Protein AF-A0A2G4GHQ0-F1 (afdb_monomer_lite)

Radius of gyration: 17.67 Å; chains: 1; bounding box: 30×41×61 Å

Foldseek 3Di:
DDDDDDPPPPPPDWDKDWPDKDWDAAAPQWKKKKKKKFAAQFKKWKWKDKAPDTQDIDIHGHPDNGIDIDMDITGPNVRHGHTIIMIIIITQDDPPGHGGDIDMDDIDTD

Sequence (110 aa):
MKVRRHPRHLSADEVRACLVRRTTTLRAPPRLTFEAGTEPERAWELTVYSDNKALEKRVISSTGSTRQSETLDIDLKEFAGRETTVRLYQRVFVPSRTAGNALWRNLVLR

Structure (mmCIF, N/CA/C/O backbone):
data_AF-A0A2G4GHQ0-F1
#
_entry.id   AF-A0A2G4GHQ0-F1
#
loop_
_atom_site.group_PDB
_atom_site.id
_atom_site.type_symbol
_atom_site.label_atom_id
_atom_site.label_alt_id
_atom_site.label_comp_id
_atom_site.label_asym_id
_atom_site.label_entity_id
_atom_site.label_seq_id
_atom_site.pdbx_PDB_ins_code
_atom_site.Cartn_x
_atom_site.Cartn_y
_atom_site.Cartn_z
_atom_site.occupancy
_atom_site.B_iso_or_equiv
_atom_site.auth_seq_id
_atom_site.auth_comp_id
_atom_site.auth_asym_id
_atom_site.auth_atom_id
_atom_site.pdbx_PDB_model_num
ATOM 1 N N . MET A 1 1 ? 7.967 -29.084 -46.458 1.00 42.28 1 MET A N 1
ATOM 2 C CA . MET A 1 1 ? 7.265 -29.197 -45.159 1.00 42.28 1 MET A CA 1
ATOM 3 C C . MET A 1 1 ? 7.654 -27.987 -44.304 1.00 42.28 1 MET A C 1
ATOM 5 O O . MET A 1 1 ? 8.800 -27.893 -43.892 1.00 42.28 1 MET A O 1
ATOM 9 N N . LYS A 1 2 ? 6.781 -26.976 -44.169 1.00 42.31 2 LYS A N 1
ATOM 10 C CA . LYS A 1 2 ? 7.090 -25.691 -43.504 1.00 42.31 2 LYS A CA 1
ATOM 11 C C . LYS A 1 2 ? 6.532 -25.743 -42.078 1.00 42.31 2 LYS A C 1
ATOM 13 O O . LYS A 1 2 ? 5.322 -25.649 -41.895 1.00 42.31 2 LYS A O 1
ATOM 18 N N . VAL A 1 3 ? 7.393 -25.945 -41.082 1.00 44.34 3 VAL A N 1
ATOM 19 C CA . VAL A 1 3 ? 6.988 -25.953 -39.668 1.00 44.34 3 VAL A CA 1
ATOM 20 C C . VAL A 1 3 ? 6.649 -24.519 -39.262 1.00 44.34 3 VAL A C 1
ATOM 22 O O . VAL A 1 3 ? 7.535 -23.680 -39.101 1.00 44.34 3 VAL A O 1
ATOM 25 N N . ARG A 1 4 ? 5.353 -24.222 -39.133 1.00 44.03 4 ARG A N 1
ATOM 26 C CA . ARG A 1 4 ? 4.870 -22.974 -38.536 1.00 44.03 4 ARG A CA 1
ATOM 27 C C . ARG A 1 4 ? 5.184 -23.024 -37.043 1.00 44.03 4 ARG A C 1
ATOM 29 O O . ARG A 1 4 ? 4.557 -23.777 -36.306 1.00 44.03 4 ARG A O 1
ATOM 36 N N . ARG A 1 5 ? 6.156 -22.234 -36.586 1.00 46.31 5 ARG A N 1
ATOM 37 C CA . ARG A 1 5 ? 6.308 -21.961 -35.154 1.00 46.31 5 ARG A CA 1
ATOM 38 C C . ARG A 1 5 ? 5.214 -20.969 -34.768 1.00 46.31 5 ARG A C 1
ATOM 40 O O . ARG A 1 5 ? 5.299 -19.797 -35.118 1.00 46.31 5 ARG A O 1
ATOM 47 N N . HIS A 1 6 ? 4.168 -21.450 -34.103 1.00 44.50 6 HIS A N 1
ATOM 48 C CA . HIS A 1 6 ? 3.261 -20.566 -33.380 1.00 44.50 6 HIS A CA 1
ATOM 49 C C . HIS A 1 6 ? 4.049 -19.845 -32.277 1.00 44.50 6 HIS A C 1
ATOM 51 O O . HIS A 1 6 ? 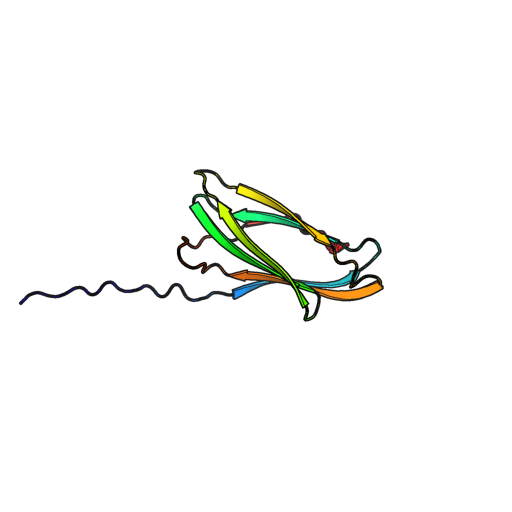4.827 -20.503 -31.575 1.00 44.50 6 HIS A O 1
ATOM 57 N N . PRO A 1 7 ? 3.894 -18.521 -32.112 1.00 44.12 7 PRO A N 1
ATOM 58 C CA . PRO A 1 7 ? 4.436 -17.852 -30.944 1.00 44.12 7 PRO A CA 1
ATOM 59 C C . PRO A 1 7 ? 3.760 -18.456 -29.712 1.00 44.12 7 PRO A C 1
ATOM 61 O O . PRO A 1 7 ? 2.533 -18.474 -29.607 1.00 44.12 7 PRO A O 1
ATOM 64 N N . ARG A 1 8 ? 4.562 -18.992 -28.786 1.00 40.03 8 ARG A N 1
ATOM 65 C CA . ARG A 1 8 ? 4.073 -19.287 -27.441 1.00 40.03 8 ARG A CA 1
ATOM 66 C C . ARG A 1 8 ? 3.696 -17.942 -26.841 1.00 40.03 8 ARG A C 1
ATOM 68 O O . ARG A 1 8 ? 4.579 -17.155 -26.508 1.00 40.03 8 ARG A O 1
ATOM 75 N N . HIS A 1 9 ? 2.402 -17.673 -26.724 1.00 46.47 9 HIS A N 1
ATOM 76 C CA . HIS A 1 9 ? 1.937 -16.722 -25.733 1.00 46.47 9 HIS A CA 1
ATOM 77 C C . HIS A 1 9 ? 2.334 -17.319 -24.387 1.00 46.47 9 HIS A C 1
ATOM 79 O O . HIS A 1 9 ? 1.701 -18.252 -23.903 1.00 46.47 9 HIS A O 1
ATOM 85 N N . LEU A 1 10 ? 3.459 -16.856 -23.843 1.00 47.56 10 LEU A N 1
ATOM 86 C CA . LEU A 1 10 ? 3.741 -17.017 -22.428 1.00 47.56 10 LEU A CA 1
ATOM 87 C C . LEU A 1 10 ? 2.575 -16.319 -21.735 1.00 47.56 10 LEU A C 1
ATOM 89 O O . LEU A 1 10 ? 2.478 -15.092 -21.774 1.00 47.56 10 LEU A O 1
ATOM 93 N N . SER A 1 11 ? 1.632 -17.094 -21.205 1.00 48.03 11 SER A N 1
ATOM 94 C CA . SER A 1 11 ? 0.683 -16.576 -20.239 1.00 48.03 11 SER A CA 1
ATOM 95 C C . SER A 1 11 ? 1.530 -16.050 -19.089 1.00 48.03 11 SER A C 1
ATOM 97 O O . SER A 1 11 ? 2.136 -16.817 -18.346 1.00 48.03 11 SER A O 1
ATOM 99 N N . ALA A 1 12 ? 1.678 -14.730 -19.002 1.00 55.88 12 ALA A N 1
ATOM 100 C CA . ALA A 1 12 ? 2.118 -14.124 -17.764 1.00 55.88 12 ALA A CA 1
ATOM 101 C C . ALA A 1 12 ? 0.991 -14.414 -16.774 1.00 55.88 12 ALA A C 1
ATOM 103 O O . ALA A 1 12 ? -0.068 -13.792 -16.857 1.00 55.88 12 ALA A O 1
ATOM 104 N N . ASP A 1 13 ? 1.174 -15.437 -15.939 1.00 54.09 13 ASP A N 1
ATOM 105 C CA . ASP A 1 13 ? 0.190 -15.800 -14.929 1.00 54.09 13 ASP A CA 1
ATOM 106 C C . ASP A 1 13 ? -0.156 -14.553 -14.114 1.00 54.09 13 ASP A C 1
ATOM 108 O O . ASP A 1 13 ? 0.719 -13.792 -13.683 1.00 54.09 13 ASP A O 1
ATOM 112 N N . GLU A 1 14 ? -1.452 -14.300 -13.944 1.00 56.22 14 GLU A N 1
ATOM 113 C CA . GLU A 1 14 ? -1.924 -13.187 -13.135 1.00 56.22 14 GLU A CA 1
ATOM 114 C C . GLU A 1 14 ? -1.581 -13.463 -11.669 1.00 56.22 14 GLU A C 1
ATOM 116 O O . GLU A 1 14 ? -2.347 -14.079 -10.931 1.00 56.22 14 GLU A O 1
ATOM 121 N N . VAL A 1 15 ? -0.420 -12.990 -11.224 1.00 63.16 15 VAL A N 1
ATOM 122 C CA . VAL A 1 15 ? -0.048 -13.055 -9.812 1.00 63.16 15 VAL A CA 1
ATOM 123 C C . VAL A 1 15 ? -0.618 -11.833 -9.103 1.00 63.16 15 VAL A C 1
ATOM 125 O O . VAL A 1 15 ? -0.139 -10.709 -9.289 1.00 63.16 15 VAL A O 1
ATOM 128 N N . ARG A 1 16 ? -1.634 -12.063 -8.264 1.00 75.06 16 ARG A N 1
ATOM 129 C CA . ARG A 1 16 ? -2.051 -11.125 -7.216 1.00 75.06 16 ARG A CA 1
ATOM 130 C C . ARG A 1 16 ? -1.503 -11.601 -5.883 1.00 75.06 16 ARG A C 1
ATOM 132 O O . ARG A 1 16 ? -1.925 -12.637 -5.380 1.00 75.06 16 ARG A O 1
ATOM 139 N N . ALA A 1 17 ? -0.589 -10.836 -5.302 1.00 81.62 17 ALA A N 1
ATOM 140 C CA . ALA A 1 17 ? -0.031 -11.150 -3.992 1.00 81.62 17 ALA A CA 1
ATOM 141 C C . ALA A 1 17 ? -0.420 -10.076 -2.975 1.00 81.62 17 ALA A C 1
ATOM 143 O O . ALA A 1 17 ? -0.427 -8.884 -3.285 1.00 81.62 17 ALA A O 1
ATOM 144 N N . CYS A 1 18 ? -0.743 -10.508 -1.756 1.00 83.12 18 CYS A N 1
ATOM 145 C CA . CYS A 1 18 ? -0.880 -9.611 -0.615 1.00 83.12 18 CYS A CA 1
ATOM 146 C C . CYS A 1 18 ? 0.527 -9.259 -0.125 1.00 83.12 18 CYS A C 1
ATOM 148 O O . CYS A 1 18 ? 1.245 -10.132 0.357 1.00 83.12 18 CYS A O 1
ATOM 150 N N . LEU A 1 19 ? 0.921 -7.998 -0.274 1.00 80.62 19 LEU A N 1
ATOM 151 C CA . LEU A 1 19 ? 2.203 -7.494 0.212 1.00 80.62 19 LEU A CA 1
ATOM 152 C C . LEU A 1 19 ? 2.189 -7.326 1.727 1.00 80.62 19 LEU A C 1
ATOM 154 O O . LEU A 1 19 ? 3.140 -7.682 2.417 1.00 80.62 19 LEU A O 1
ATOM 158 N N . VAL A 1 20 ? 1.096 -6.761 2.239 1.00 87.44 20 VAL A N 1
ATOM 159 C CA . VAL A 1 20 ? 0.939 -6.423 3.651 1.00 87.44 20 VAL A CA 1
ATOM 160 C C . VAL A 1 20 ? -0.503 -6.647 4.055 1.00 87.44 20 VAL A C 1
ATOM 162 O O . VAL A 1 20 ? -1.424 -6.214 3.366 1.00 87.44 20 VAL A O 1
ATOM 165 N N . ARG A 1 21 ? -0.683 -7.257 5.225 1.00 92.19 21 ARG A N 1
ATOM 166 C CA . ARG A 1 21 ? -1.936 -7.263 5.974 1.00 92.19 21 ARG A CA 1
ATOM 167 C C . ARG A 1 21 ? -1.630 -6.834 7.403 1.00 92.19 21 ARG A C 1
ATOM 169 O O . ARG A 1 21 ? -0.866 -7.510 8.087 1.00 92.19 21 ARG A O 1
ATOM 176 N N . ARG A 1 22 ? -2.210 -5.722 7.849 1.00 90.38 22 ARG A N 1
ATOM 177 C CA . ARG A 1 22 ? -2.101 -5.250 9.236 1.00 90.38 22 ARG A CA 1
ATOM 178 C C . ARG A 1 22 ? -3.472 -4.920 9.790 1.00 90.38 22 ARG A C 1
ATOM 180 O O . ARG A 1 22 ? -4.253 -4.256 9.120 1.00 90.38 22 ARG A O 1
ATOM 187 N N . THR A 1 23 ? -3.718 -5.355 11.017 1.00 91.62 23 THR A N 1
ATOM 188 C CA . THR A 1 23 ? -4.926 -5.040 11.778 1.00 91.62 23 THR A CA 1
ATOM 189 C C . THR A 1 23 ? -4.512 -4.206 12.982 1.00 91.62 23 THR A C 1
ATOM 191 O O . THR A 1 23 ? -3.623 -4.613 13.726 1.00 91.62 23 THR A O 1
ATOM 194 N N . THR A 1 24 ? -5.075 -3.008 13.119 1.00 90.75 24 THR A N 1
ATOM 195 C CA . THR A 1 24 ? -4.782 -2.097 14.234 1.00 90.75 24 THR A CA 1
ATOM 196 C C . THR A 1 24 ? -5.925 -1.111 14.425 1.00 90.75 24 THR A C 1
ATOM 198 O O . THR A 1 24 ? -6.638 -0.779 13.475 1.00 90.75 24 THR A O 1
ATOM 201 N N . THR A 1 25 ? -6.069 -0.592 15.640 1.00 91.00 25 THR A N 1
ATOM 202 C CA . THR A 1 25 ? -6.893 0.592 15.895 1.00 91.00 25 THR A CA 1
ATOM 203 C C . THR A 1 25 ? -6.206 1.817 15.309 1.00 91.00 25 THR A C 1
ATOM 205 O O . THR A 1 25 ? -5.061 2.113 15.659 1.00 91.00 25 THR A O 1
ATOM 208 N N . LEU A 1 26 ? -6.903 2.523 14.423 1.00 88.81 26 LEU A N 1
ATOM 209 C CA . LEU A 1 26 ? -6.386 3.720 13.765 1.00 88.81 26 LEU A CA 1
ATOM 210 C C . LEU A 1 26 ? -6.635 4.953 14.639 1.00 88.81 26 LEU A C 1
ATOM 212 O O . LEU A 1 26 ? -7.783 5.244 14.999 1.00 88.81 26 LEU A O 1
ATOM 216 N N . ARG A 1 27 ? -5.565 5.667 15.010 1.00 83.50 27 ARG A N 1
ATOM 217 C CA . ARG A 1 27 ? -5.642 6.855 15.876 1.00 83.50 27 ARG A CA 1
ATOM 218 C C . ARG A 1 27 ? -5.656 8.119 15.011 1.00 83.50 27 ARG A C 1
ATOM 220 O O . ARG A 1 27 ? -5.212 8.120 13.872 1.00 83.50 27 ARG A O 1
ATOM 227 N N . ALA A 1 28 ? -6.219 9.212 15.521 1.00 81.00 28 ALA A N 1
ATOM 228 C CA . ALA A 1 28 ? -6.407 10.417 14.713 1.00 81.00 28 ALA A CA 1
ATOM 229 C C . ALA A 1 28 ? -5.113 11.254 14.557 1.00 81.00 28 ALA A C 1
ATOM 231 O O . ALA A 1 28 ? -4.431 11.470 15.560 1.00 81.00 28 ALA A O 1
ATOM 232 N N . PRO A 1 29 ? -4.804 11.797 13.355 1.00 83.38 29 PRO A N 1
ATOM 233 C CA . PRO A 1 29 ? -5.472 11.559 12.072 1.00 83.38 29 PRO A CA 1
ATOM 234 C C . PRO A 1 29 ? -4.960 10.271 11.401 1.00 83.38 29 PRO A C 1
ATOM 236 O O . PRO A 1 29 ? -3.747 10.149 11.189 1.00 83.38 29 PRO A O 1
ATOM 239 N N . PRO A 1 30 ? -5.855 9.344 11.014 1.00 93.12 30 PRO A N 1
ATOM 240 C CA . PRO A 1 30 ? -5.413 8.046 10.546 1.00 93.12 30 PRO A CA 1
ATOM 241 C C . PRO A 1 30 ? -4.928 8.118 9.094 1.00 93.12 30 PRO A C 1
ATOM 243 O O . PRO A 1 30 ? -5.621 8.646 8.217 1.00 93.12 30 PRO A O 1
ATOM 246 N N . ARG A 1 31 ? -3.723 7.611 8.829 1.00 94.44 31 ARG A N 1
ATOM 247 C CA . ARG A 1 31 ? -3.069 7.677 7.514 1.00 94.44 31 ARG A CA 1
ATOM 248 C C . ARG A 1 31 ? -2.201 6.458 7.253 1.00 94.44 31 ARG A C 1
ATOM 250 O O . ARG A 1 31 ? -1.504 5.967 8.142 1.00 94.44 31 ARG A O 1
ATOM 257 N N . LEU A 1 32 ? -2.180 6.041 5.993 1.00 95.00 32 LEU A N 1
ATOM 258 C CA . LEU A 1 32 ? -1.206 5.098 5.460 1.00 95.00 32 LEU A CA 1
ATOM 259 C C . LEU A 1 32 ? -0.237 5.853 4.552 1.00 95.00 32 LEU A C 1
ATOM 261 O O . LEU A 1 32 ? -0.658 6.435 3.555 1.00 95.00 32 LEU A O 1
ATOM 265 N N . THR A 1 33 ? 1.055 5.791 4.860 1.00 96.25 33 THR A N 1
ATOM 266 C CA . THR A 1 33 ? 2.107 6.362 4.011 1.00 96.25 33 THR A CA 1
ATOM 267 C C . THR A 1 33 ? 3.177 5.332 3.699 1.00 96.25 33 THR A C 1
ATOM 269 O O . THR A 1 33 ? 3.588 4.591 4.591 1.00 96.25 33 THR A O 1
ATOM 272 N N . PHE A 1 34 ? 3.639 5.282 2.454 1.00 96.00 34 PHE A N 1
ATOM 273 C CA . PHE A 1 34 ? 4.746 4.425 2.029 1.00 96.00 34 PHE A CA 1
ATOM 274 C C . PHE A 1 34 ? 5.304 4.898 0.687 1.00 96.00 34 PHE A C 1
ATOM 276 O O . PHE A 1 34 ? 4.649 5.635 -0.047 1.00 96.00 34 PHE A O 1
ATOM 283 N N . GLU A 1 35 ? 6.505 4.447 0.350 1.00 96.38 35 GLU A N 1
ATOM 284 C CA . GLU A 1 35 ? 7.059 4.628 -0.990 1.00 96.38 35 GLU A CA 1
ATOM 285 C C . GLU A 1 35 ? 6.719 3.414 -1.850 1.00 96.38 35 GLU A C 1
ATOM 287 O O . GLU A 1 35 ? 6.951 2.281 -1.420 1.00 96.38 35 GLU A O 1
ATOM 292 N N . ALA A 1 36 ? 6.231 3.643 -3.067 1.00 95.06 36 ALA A N 1
ATOM 293 C CA . ALA A 1 36 ? 6.054 2.622 -4.092 1.00 95.06 36 ALA A CA 1
ATOM 294 C C . ALA A 1 36 ? 6.879 2.979 -5.324 1.00 95.06 36 ALA A C 1
ATOM 296 O O . ALA A 1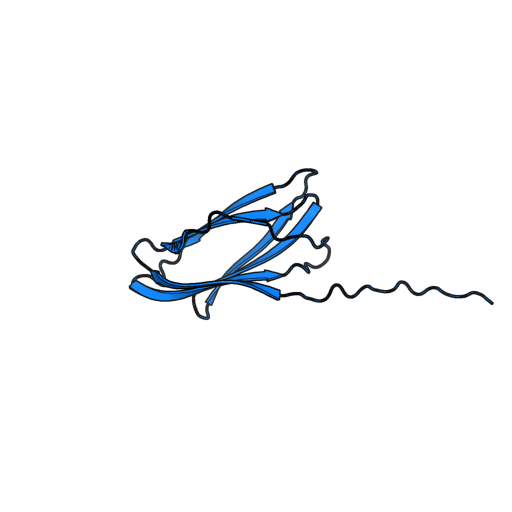 36 ? 6.969 4.134 -5.724 1.00 95.06 36 ALA A O 1
ATOM 297 N N . GLY A 1 37 ? 7.493 1.985 -5.942 1.00 94.19 37 GLY A N 1
ATOM 298 C CA . GLY A 1 37 ? 8.332 2.175 -7.108 1.00 94.19 37 GLY A CA 1
ATOM 299 C C . GLY A 1 37 ? 8.476 0.905 -7.915 1.00 94.19 37 GLY A C 1
ATOM 300 O O . GLY A 1 37 ? 7.888 -0.135 -7.612 1.00 94.19 37 GLY A O 1
ATOM 301 N N . THR A 1 38 ? 9.284 0.984 -8.959 1.00 92.94 38 THR A N 1
ATOM 302 C CA . THR A 1 38 ? 9.516 -0.145 -9.856 1.00 92.94 38 THR A CA 1
ATOM 303 C C . THR A 1 38 ? 10.876 -0.037 -10.533 1.00 92.94 38 THR A C 1
ATOM 305 O O . THR A 1 38 ? 11.558 0.990 -10.460 1.00 92.94 38 THR A O 1
ATOM 308 N N . GLU A 1 39 ? 11.293 -1.136 -11.143 1.00 90.75 39 GLU A N 1
ATOM 309 C CA . GLU A 1 39 ? 12.474 -1.197 -11.995 1.00 90.75 39 GLU A CA 1
ATOM 310 C C . GLU A 1 39 ? 12.277 -0.337 -13.263 1.00 90.75 39 GLU A C 1
ATOM 312 O O . GLU A 1 39 ? 11.139 -0.048 -13.645 1.00 90.75 39 GLU A O 1
ATOM 317 N N . PRO A 1 40 ? 13.365 0.090 -13.929 1.00 91.31 40 PRO A N 1
ATOM 318 C CA . PRO A 1 40 ? 13.281 0.833 -15.186 1.00 91.31 40 PRO A CA 1
ATOM 319 C C . PRO A 1 40 ? 12.377 0.149 -16.216 1.00 91.31 40 PRO A C 1
ATOM 321 O O . PRO A 1 40 ? 12.480 -1.060 -16.426 1.00 91.31 40 PRO A O 1
ATOM 324 N N . GLU A 1 41 ? 11.502 0.922 -16.863 1.00 90.06 41 GLU A N 1
ATOM 325 C CA . GLU A 1 41 ? 10.589 0.438 -17.915 1.00 90.06 41 GLU A CA 1
ATOM 326 C C . GLU A 1 41 ? 9.674 -0.728 -17.491 1.00 90.06 41 GLU A C 1
ATOM 328 O O . GLU A 1 41 ? 9.234 -1.537 -18.320 1.00 90.06 41 GLU A O 1
ATOM 333 N N . ARG A 1 42 ? 9.410 -0.862 -16.189 1.00 92.19 42 ARG A N 1
ATOM 334 C CA . ARG A 1 42 ? 8.496 -1.860 -15.631 1.00 92.19 42 ARG A CA 1
ATOM 335 C C . ARG A 1 42 ? 7.262 -1.212 -15.034 1.00 92.19 42 ARG A C 1
ATOM 337 O O . ARG A 1 42 ? 7.222 -0.003 -14.794 1.00 92.19 42 ARG A O 1
ATOM 344 N N . ALA A 1 43 ? 6.236 -2.032 -14.834 1.00 93.19 43 ALA A N 1
ATOM 345 C CA . ALA A 1 43 ? 5.021 -1.631 -14.153 1.00 93.19 43 ALA A CA 1
ATOM 346 C C . ALA A 1 43 ? 4.428 -2.758 -13.304 1.00 93.19 43 ALA A C 1
ATOM 348 O O . ALA A 1 43 ? 4.613 -3.943 -13.584 1.00 93.19 43 ALA A O 1
ATOM 349 N N . TRP A 1 44 ? 3.664 -2.354 -12.296 1.00 93.31 44 TRP A N 1
ATOM 350 C CA . TRP A 1 44 ? 2.778 -3.205 -11.509 1.00 93.31 44 TRP A CA 1
ATOM 351 C C . TRP A 1 44 ? 1.597 -2.369 -11.002 1.00 93.31 44 TRP A C 1
ATOM 353 O O . TRP A 1 44 ? 1.665 -1.144 -10.935 1.00 93.31 44 TRP A O 1
ATOM 363 N N . GLU A 1 45 ? 0.485 -3.013 -10.673 1.00 94.50 45 GLU A N 1
ATOM 364 C CA . GLU A 1 45 ? -0.695 -2.360 -10.110 1.00 94.50 45 GLU A CA 1
ATOM 365 C C . GLU A 1 45 ? -0.731 -2.566 -8.594 1.00 94.50 45 GLU A C 1
ATOM 367 O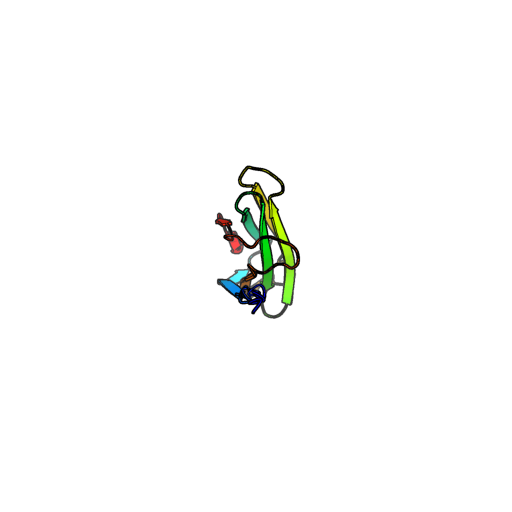 O . GLU A 1 45 ? -0.689 -3.693 -8.096 1.00 94.50 45 GLU A O 1
ATOM 372 N N . LEU A 1 46 ? -0.828 -1.460 -7.868 1.00 95.44 46 LEU A N 1
ATOM 373 C CA . LEU A 1 46 ? -1.100 -1.398 -6.445 1.00 95.44 46 LEU A CA 1
ATOM 374 C C . LEU A 1 46 ? -2.612 -1.322 -6.234 1.00 95.44 46 LEU A C 1
ATOM 376 O O . LEU A 1 46 ? -3.295 -0.510 -6.858 1.00 95.44 46 LEU A O 1
ATOM 380 N N . THR A 1 47 ? -3.133 -2.113 -5.299 1.00 95.88 47 THR A N 1
ATOM 381 C CA . THR A 1 47 ? -4.469 -1.888 -4.735 1.00 95.88 47 THR A CA 1
ATOM 382 C C . THR A 1 47 ? -4.398 -1.853 -3.216 1.00 95.88 47 THR A C 1
ATOM 384 O O . THR A 1 47 ? -3.861 -2.773 -2.598 1.00 95.88 47 THR A O 1
ATOM 387 N N . VAL A 1 48 ? -4.954 -0.808 -2.610 1.00 95.94 48 VAL A N 1
ATOM 388 C CA . VAL A 1 48 ? -5.038 -0.653 -1.155 1.00 95.94 48 VAL A CA 1
ATOM 389 C C . VAL A 1 48 ? -6.475 -0.855 -0.712 1.00 95.94 48 VAL A C 1
ATOM 391 O O . VAL A 1 48 ? -7.387 -0.213 -1.231 1.00 95.94 48 VAL A O 1
ATOM 394 N N . TYR A 1 49 ? -6.666 -1.724 0.272 1.00 95.81 49 TYR A N 1
ATOM 395 C CA . TYR A 1 49 ? -7.939 -1.938 0.942 1.00 95.81 49 TYR A CA 1
ATOM 396 C C . TYR A 1 49 ? -7.845 -1.560 2.411 1.00 95.81 49 TYR A C 1
ATOM 398 O O . TYR A 1 49 ? -6.819 -1.775 3.057 1.00 95.81 49 TYR A O 1
ATOM 406 N N . SER A 1 50 ? -8.961 -1.086 2.940 1.00 95.00 50 SER A N 1
ATOM 407 C CA . SER A 1 50 ? -9.209 -0.938 4.365 1.00 95.00 50 SER A CA 1
ATOM 408 C C . SER A 1 50 ? -10.532 -1.625 4.674 1.00 95.00 50 SER A C 1
ATOM 410 O O . SER A 1 50 ? -11.567 -1.290 4.091 1.00 95.00 50 SER A O 1
ATOM 412 N N . ASP A 1 51 ? -10.472 -2.678 5.486 1.00 92.19 51 ASP A N 1
ATOM 413 C CA . ASP A 1 51 ? -11.505 -3.709 5.572 1.00 92.19 51 ASP A CA 1
ATOM 414 C C . ASP A 1 51 ? -11.943 -4.122 4.160 1.00 92.19 51 ASP A C 1
ATOM 416 O O . ASP A 1 51 ? -11.090 -4.394 3.316 1.00 92.19 51 ASP A O 1
ATOM 420 N N . ASN A 1 52 ? -13.240 -4.140 3.855 1.00 90.56 52 ASN A N 1
ATOM 421 C CA . ASN A 1 52 ? -13.763 -4.555 2.548 1.00 90.56 52 ASN A CA 1
ATOM 422 C C . ASN A 1 52 ? -13.837 -3.426 1.505 1.00 90.56 52 ASN A C 1
ATOM 424 O O . ASN A 1 52 ? -14.375 -3.639 0.419 1.00 90.56 52 ASN A O 1
ATOM 428 N N . LYS A 1 53 ? -13.289 -2.241 1.800 1.00 94.56 53 LYS A N 1
ATOM 429 C CA . LYS A 1 53 ? -13.327 -1.083 0.902 1.00 94.56 53 LYS A CA 1
ATOM 430 C C . LYS A 1 53 ? -11.992 -0.895 0.188 1.00 94.56 53 LYS A C 1
ATOM 432 O O . LYS A 1 53 ? -10.954 -0.805 0.837 1.00 94.56 53 LYS A O 1
ATOM 437 N N . ALA A 1 54 ? -12.022 -0.802 -1.141 1.00 95.00 54 ALA A N 1
ATOM 438 C CA . ALA A 1 54 ? -10.873 -0.345 -1.921 1.00 95.00 54 ALA A CA 1
ATOM 439 C C . ALA A 1 54 ? -10.712 1.173 -1.753 1.00 95.00 54 ALA A C 1
ATOM 441 O O . ALA A 1 54 ? -11.675 1.915 -1.944 1.00 95.00 54 ALA A O 1
ATOM 442 N N . LEU A 1 55 ? -9.513 1.615 -1.383 1.00 95.69 55 LEU A N 1
ATOM 443 C CA . LEU A 1 55 ? -9.179 3.026 -1.176 1.00 95.69 55 LEU A CA 1
ATOM 444 C C . LEU A 1 55 ? -8.385 3.611 -2.335 1.00 95.69 55 LEU A C 1
ATOM 446 O O . LEU A 1 55 ? -8.646 4.732 -2.749 1.00 95.69 55 LEU A O 1
ATOM 450 N N . GLU A 1 56 ? -7.436 2.840 -2.861 1.00 95.62 56 GLU A N 1
ATOM 451 C CA . GLU A 1 56 ? -6.568 3.257 -3.957 1.00 95.62 56 GLU A CA 1
ATOM 452 C C . GLU A 1 56 ? -6.399 2.086 -4.918 1.00 95.62 56 GLU A C 1
ATOM 454 O O . GLU A 1 56 ? -6.240 0.935 -4.496 1.00 95.62 56 GLU A O 1
ATOM 459 N N . LYS A 1 57 ? -6.393 2.392 -6.213 1.00 95.38 57 LYS A N 1
ATOM 460 C CA . LYS A 1 57 ? -5.983 1.469 -7.264 1.00 95.38 57 LYS A CA 1
ATOM 461 C C . LYS A 1 57 ? -5.154 2.240 -8.282 1.00 95.38 57 LYS A C 1
ATOM 463 O O . LYS A 1 57 ? -5.682 3.125 -8.950 1.00 95.38 57 LYS A O 1
ATOM 468 N N . ARG A 1 58 ? -3.868 1.912 -8.398 1.00 94.75 58 ARG A N 1
ATOM 469 C CA . ARG A 1 58 ? -2.910 2.697 -9.186 1.00 94.75 58 ARG A CA 1
ATOM 470 C C . ARG A 1 58 ? -1.895 1.813 -9.891 1.00 94.75 58 ARG A C 1
ATOM 472 O O . ARG A 1 58 ? -1.388 0.864 -9.304 1.00 94.75 58 ARG A O 1
ATOM 479 N N . VAL A 1 59 ? -1.563 2.1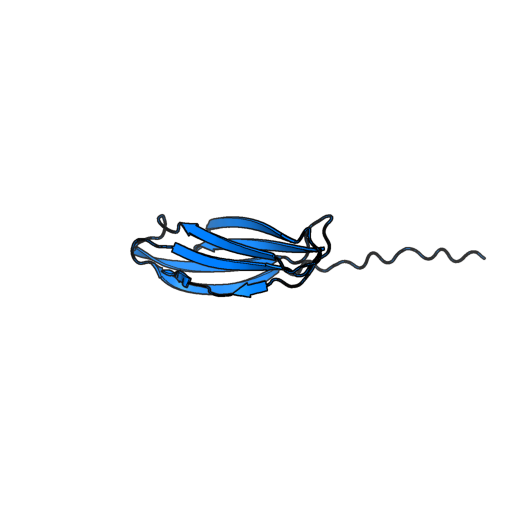55 -11.133 1.00 93.69 59 VAL A N 1
ATOM 480 C CA . VAL A 1 59 ? -0.417 1.568 -11.838 1.00 93.69 59 VAL A CA 1
ATOM 481 C C . VAL A 1 59 ? 0.840 2.340 -11.452 1.00 93.69 59 VAL A C 1
ATOM 483 O O . VAL A 1 59 ? 0.947 3.527 -11.741 1.00 93.69 59 VAL A O 1
ATOM 486 N N . ILE A 1 60 ? 1.784 1.647 -10.825 1.00 93.81 60 ILE A N 1
ATOM 487 C CA . ILE A 1 60 ? 3.123 2.141 -10.515 1.00 93.81 60 ILE A CA 1
ATOM 488 C C . ILE A 1 60 ? 4.019 1.751 -11.687 1.00 93.81 60 ILE A C 1
ATOM 490 O O . ILE A 1 60 ? 4.177 0.565 -11.978 1.00 93.81 60 ILE A O 1
ATOM 494 N N . SER A 1 61 ? 4.586 2.733 -12.385 1.00 91.94 61 SER A N 1
ATOM 495 C CA . SER A 1 61 ? 5.418 2.497 -13.570 1.00 91.94 61 SER A CA 1
ATOM 496 C C . SER A 1 61 ? 6.611 3.441 -13.626 1.00 91.94 61 SER A C 1
ATOM 498 O O . SER A 1 61 ? 6.478 4.596 -13.233 1.00 91.94 61 SER A O 1
ATOM 500 N N . SER A 1 62 ? 7.730 2.978 -14.184 1.00 86.94 62 SER A N 1
ATOM 501 C CA . SER A 1 62 ? 8.842 3.843 -14.585 1.00 86.94 62 SER A CA 1
ATOM 502 C C . SER A 1 62 ? 8.834 4.009 -16.101 1.00 86.94 62 SER A C 1
ATOM 504 O O . SER A 1 62 ? 8.759 3.025 -16.837 1.00 86.94 62 SER A O 1
ATOM 506 N N . THR A 1 63 ? 8.911 5.251 -16.577 1.00 79.81 63 THR A N 1
ATOM 507 C CA . THR A 1 63 ? 9.115 5.570 -18.003 1.00 79.81 63 THR A CA 1
ATOM 508 C C . THR A 1 63 ? 10.573 5.890 -18.333 1.00 79.81 63 THR A C 1
ATOM 510 O O . THR A 1 63 ? 10.888 6.168 -19.486 1.00 79.81 63 THR A O 1
ATOM 513 N N . GLY A 1 64 ? 11.459 5.873 -17.333 1.00 74.94 64 GLY A N 1
ATOM 514 C CA . GLY A 1 64 ? 12.874 6.191 -17.484 1.00 74.94 64 GLY A CA 1
ATOM 515 C C . GLY A 1 64 ? 13.780 4.966 -17.392 1.00 74.94 64 GLY A C 1
ATOM 516 O O . GLY A 1 64 ? 13.373 3.884 -16.971 1.00 74.94 64 GLY A O 1
ATOM 517 N N . SER A 1 65 ? 15.056 5.182 -17.713 1.00 77.62 65 SER A N 1
ATOM 518 C CA . SER A 1 65 ? 16.138 4.200 -17.562 1.00 77.62 65 SER A CA 1
ATOM 519 C C . SER A 1 65 ? 16.583 3.996 -16.107 1.00 77.62 65 SER A C 1
ATOM 521 O O . SER A 1 65 ? 17.459 3.178 -15.832 1.00 77.62 65 SER A O 1
ATOM 523 N N . THR A 1 66 ? 15.985 4.722 -15.160 1.00 81.50 66 THR A N 1
ATOM 524 C CA . THR A 1 66 ? 16.305 4.660 -13.733 1.00 81.50 66 THR A CA 1
ATOM 525 C C . THR A 1 66 ? 15.106 4.204 -12.903 1.00 81.50 66 THR A C 1
ATOM 527 O O . THR A 1 66 ? 13.944 4.280 -13.316 1.00 81.50 66 THR A O 1
ATOM 530 N N . ARG A 1 67 ? 15.403 3.683 -11.707 1.00 82.94 67 ARG A N 1
ATOM 531 C CA . ARG A 1 67 ? 14.389 3.339 -10.708 1.00 82.94 67 ARG A CA 1
ATOM 532 C C . ARG A 1 67 ? 13.635 4.605 -10.309 1.00 82.94 67 ARG A C 1
ATOM 534 O O . ARG A 1 67 ? 14.255 5.578 -9.886 1.00 82.94 67 ARG A O 1
ATOM 541 N N . GLN A 1 68 ? 12.310 4.549 -10.375 1.00 85.38 68 GLN A N 1
ATOM 542 C CA . GLN A 1 68 ? 11.431 5.610 -9.892 1.00 85.38 68 GLN A CA 1
ATOM 543 C C . GLN A 1 68 ? 10.654 5.121 -8.672 1.00 85.38 68 GLN A C 1
ATOM 545 O O . GLN A 1 68 ? 10.276 3.949 -8.590 1.00 85.38 68 GLN A O 1
ATOM 550 N N . SER A 1 69 ? 10.452 6.021 -7.714 1.00 91.25 69 SER A N 1
ATOM 551 C CA . SER A 1 69 ? 9.602 5.806 -6.547 1.00 91.25 69 SER A CA 1
ATOM 552 C C . SER A 1 69 ? 8.785 7.058 -6.265 1.00 91.25 69 SER A C 1
ATOM 554 O O . SER A 1 69 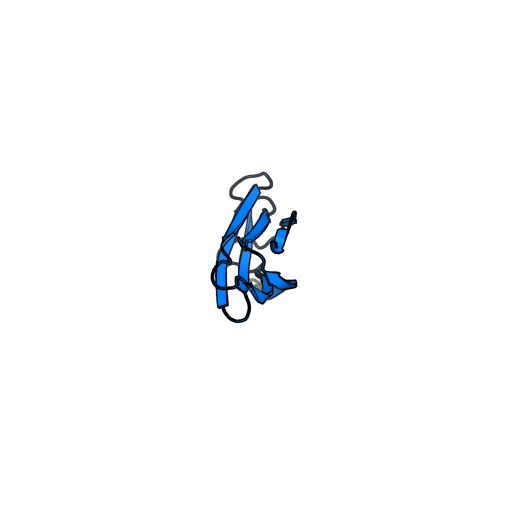? 9.328 8.160 -6.296 1.00 91.25 69 SER A O 1
ATOM 556 N N . GLU A 1 70 ? 7.510 6.874 -5.956 1.00 93.44 70 GLU A N 1
ATOM 557 C CA . GLU A 1 70 ? 6.599 7.908 -5.478 1.00 93.44 70 GLU A CA 1
ATOM 558 C C . GLU A 1 70 ? 6.186 7.611 -4.032 1.00 93.44 70 GLU A C 1
ATOM 560 O O . GLU A 1 70 ? 6.073 6.452 -3.624 1.00 93.44 70 GLU A O 1
ATOM 565 N N . THR A 1 71 ? 5.960 8.663 -3.251 1.00 96.12 71 THR A N 1
ATOM 566 C CA . THR A 1 71 ? 5.362 8.539 -1.920 1.00 96.12 71 THR A CA 1
ATOM 567 C C . THR A 1 71 ? 3.849 8.573 -2.062 1.00 96.12 71 THR A C 1
ATOM 569 O O . THR A 1 71 ? 3.299 9.539 -2.589 1.00 96.12 71 THR A O 1
ATOM 572 N N . LEU A 1 72 ? 3.174 7.543 -1.558 1.00 96.25 72 LEU A N 1
ATOM 573 C CA . LEU A 1 72 ? 1.724 7.530 -1.420 1.00 96.25 72 LEU A CA 1
ATOM 574 C C . LEU A 1 72 ? 1.338 7.932 0.001 1.00 96.25 72 LEU A C 1
ATOM 576 O O . LEU A 1 72 ? 1.930 7.457 0.969 1.00 96.25 72 LEU A O 1
ATOM 580 N N . ASP A 1 73 ? 0.321 8.784 0.100 1.00 96.56 73 ASP A N 1
ATOM 581 C CA . ASP A 1 73 ? -0.320 9.213 1.342 1.00 96.56 73 ASP A CA 1
ATOM 582 C C . ASP A 1 73 ? -1.830 9.027 1.184 1.00 96.56 73 ASP A C 1
ATOM 584 O O . ASP A 1 73 ? -2.475 9.707 0.385 1.00 96.56 73 ASP A O 1
ATOM 588 N N . ILE A 1 74 ? -2.368 8.036 1.891 1.00 95.56 74 ILE A N 1
ATOM 589 C CA . ILE A 1 74 ? -3.759 7.606 1.786 1.00 95.56 74 ILE A CA 1
ATOM 590 C C . ILE A 1 74 ? -4.469 7.960 3.090 1.00 95.56 74 ILE A C 1
ATOM 592 O O . ILE A 1 74 ? -4.108 7.483 4.171 1.00 95.56 74 ILE A O 1
ATOM 596 N N . ASP A 1 75 ? -5.501 8.793 2.964 1.00 94.56 75 ASP A N 1
ATOM 597 C CA . ASP A 1 75 ? -6.380 9.193 4.058 1.00 94.56 75 ASP A CA 1
ATOM 598 C C . ASP A 1 75 ? -7.248 8.008 4.507 1.00 94.56 75 ASP A C 1
ATOM 600 O O . ASP A 1 75 ? -7.948 7.388 3.703 1.00 94.56 75 ASP A O 1
ATOM 604 N N . LEU A 1 76 ? -7.214 7.701 5.805 1.00 95.12 76 LEU A N 1
ATOM 605 C CA . LEU A 1 76 ? -8.008 6.641 6.422 1.00 95.12 76 LEU A CA 1
ATOM 606 C C . LEU A 1 76 ? -9.090 7.197 7.354 1.00 95.12 76 LEU A C 1
ATOM 608 O O . LEU A 1 76 ? -9.610 6.450 8.181 1.00 95.12 76 LEU A O 1
ATOM 612 N N . LYS A 1 77 ? -9.441 8.491 7.267 1.00 94.19 77 LYS A N 1
ATOM 613 C CA . LYS A 1 77 ? -10.363 9.159 8.211 1.00 94.19 77 LYS A CA 1
ATOM 614 C C . LYS A 1 77 ? -11.674 8.417 8.454 1.00 94.19 77 LYS A C 1
ATOM 616 O O . LYS A 1 77 ? -12.174 8.416 9.571 1.00 94.19 77 LYS A O 1
ATOM 621 N N . GLU A 1 78 ? -12.212 7.755 7.431 1.00 93.81 78 GLU A N 1
ATOM 622 C CA . GLU A 1 78 ? -13.458 6.983 7.516 1.00 93.81 78 GLU A CA 1
ATOM 623 C C . GLU A 1 78 ? -13.357 5.807 8.497 1.00 93.81 78 GLU A C 1
ATOM 625 O O . GLU A 1 78 ? -14.372 5.309 8.974 1.00 93.81 78 GLU A O 1
ATOM 630 N N . PHE A 1 79 ? -12.134 5.378 8.808 1.00 92.81 79 PHE A N 1
ATOM 631 C CA . PHE A 1 79 ? -11.803 4.261 9.682 1.00 92.81 79 PHE A CA 1
ATOM 632 C C . PHE A 1 79 ? -11.223 4.695 11.036 1.00 92.81 79 PHE A C 1
ATOM 634 O O . PHE A 1 79 ? -10.750 3.855 11.800 1.00 92.81 79 PHE A O 1
ATOM 641 N N . ALA A 1 80 ? -11.258 5.992 11.355 1.00 92.44 80 ALA A N 1
ATOM 642 C CA . ALA A 1 80 ? -10.767 6.508 12.628 1.00 92.44 80 ALA A CA 1
ATOM 643 C C . ALA A 1 80 ? -11.482 5.856 13.824 1.00 92.44 80 ALA A C 1
ATOM 645 O O . ALA A 1 80 ? -12.701 5.688 13.819 1.00 92.44 80 ALA A O 1
ATOM 646 N N . GLY A 1 81 ? -10.726 5.526 14.874 1.00 90.69 81 GLY A N 1
ATOM 647 C CA . GLY A 1 81 ? -11.284 5.061 16.147 1.00 90.69 81 GLY A CA 1
ATOM 648 C C . GLY A 1 81 ? -11.802 3.620 16.153 1.00 90.69 81 GLY A C 1
ATOM 649 O O . GLY A 1 81 ? -12.300 3.176 17.184 1.00 90.69 81 GLY A O 1
ATOM 650 N N . ARG A 1 82 ? -11.660 2.872 15.051 1.00 90.12 82 ARG A N 1
ATOM 651 C CA . ARG A 1 82 ? -12.005 1.445 14.977 1.00 90.12 82 ARG A CA 1
ATOM 652 C C . ARG A 1 82 ? -10.794 0.580 14.655 1.00 90.12 82 ARG A C 1
ATOM 654 O O . ARG A 1 82 ? -9.852 1.018 13.990 1.00 90.12 82 ARG A O 1
ATOM 661 N N . GLU A 1 83 ? -10.833 -0.664 15.120 1.00 93.88 83 GLU A N 1
ATOM 662 C CA . GLU A 1 83 ? -9.914 -1.692 14.644 1.00 93.88 83 GLU A CA 1
ATOM 663 C C . GLU A 1 83 ? -10.204 -1.962 13.167 1.00 93.88 83 GLU A C 1
ATOM 665 O O . GLU A 1 83 ? -11.342 -2.217 12.782 1.00 93.88 83 GLU A O 1
ATOM 670 N N . THR A 1 84 ? -9.173 -1.834 12.340 1.00 93.12 84 THR A N 1
ATOM 671 C CA . THR A 1 84 ? -9.296 -1.865 10.884 1.00 93.12 84 THR A CA 1
ATOM 672 C C . THR A 1 84 ? -8.200 -2.735 10.302 1.00 93.12 84 THR A C 1
ATOM 674 O O . THR A 1 84 ? -7.046 -2.665 10.733 1.00 93.12 84 THR A O 1
ATOM 677 N N . THR A 1 85 ? -8.537 -3.543 9.298 1.00 95.31 85 THR A N 1
ATOM 678 C CA . THR A 1 85 ? -7.555 -4.336 8.556 1.00 95.31 85 THR A CA 1
ATOM 679 C C . THR A 1 85 ? -7.173 -3.635 7.260 1.00 95.31 85 THR A C 1
ATOM 681 O O . THR A 1 85 ? -7.937 -3.622 6.296 1.00 95.31 85 THR A O 1
ATOM 684 N N . VAL A 1 86 ? -5.948 -3.124 7.195 1.00 94.75 86 VAL A N 1
ATOM 685 C CA . VAL A 1 86 ? -5.371 -2.542 5.981 1.00 94.75 86 VAL A CA 1
ATOM 686 C C . VAL A 1 86 ? -4.625 -3.619 5.196 1.00 94.75 86 VAL A C 1
ATOM 688 O O . VAL A 1 86 ? -3.832 -4.383 5.759 1.00 94.75 86 VAL A O 1
ATOM 691 N N . ARG A 1 87 ? -4.888 -3.698 3.888 1.00 95.12 87 ARG A N 1
ATOM 692 C CA . ARG A 1 87 ? -4.279 -4.671 2.972 1.00 95.12 87 ARG A CA 1
ATOM 693 C C . ARG A 1 87 ? -3.724 -3.984 1.736 1.00 95.12 87 ARG A C 1
ATOM 695 O O . ARG A 1 87 ? -4.439 -3.234 1.080 1.00 95.12 87 ARG A O 1
ATOM 702 N N . LEU A 1 88 ? -2.477 -4.281 1.395 1.00 94.62 88 LEU A N 1
ATOM 703 C CA . LEU A 1 88 ? -1.843 -3.833 0.157 1.00 94.62 88 LEU A CA 1
ATOM 704 C C . LEU A 1 88 ? -1.677 -5.044 -0.751 1.00 94.62 88 LEU A C 1
ATOM 706 O O . LEU A 1 88 ? -1.076 -6.041 -0.352 1.00 94.62 88 LEU A O 1
ATOM 710 N N . TYR A 1 89 ? -2.182 -4.945 -1.971 1.00 93.50 89 TYR A N 1
ATOM 711 C CA . TYR A 1 89 ? -2.024 -5.961 -2.999 1.00 93.50 89 TYR A CA 1
ATOM 712 C C . TYR A 1 89 ? -1.176 -5.430 -4.140 1.00 93.50 89 TYR A C 1
ATOM 714 O O . TYR A 1 89 ? -1.308 -4.273 -4.541 1.00 93.50 89 TYR A O 1
ATOM 722 N N . GLN A 1 90 ? -0.353 -6.316 -4.685 1.00 92.00 90 GLN A N 1
ATOM 723 C CA . GLN A 1 90 ? 0.312 -6.119 -5.962 1.00 92.00 90 GLN A CA 1
ATOM 724 C C . GLN A 1 90 ? -0.324 -7.009 -7.023 1.00 92.00 90 GLN A C 1
ATOM 726 O O . GLN A 1 90 ? -0.660 -8.166 -6.753 1.00 92.00 90 GLN A O 1
ATOM 731 N N . ARG A 1 91 ? -0.401 -6.496 -8.246 1.00 91.75 91 ARG A N 1
ATOM 732 C CA . ARG A 1 91 ? -0.633 -7.270 -9.462 1.00 91.75 91 ARG A CA 1
ATOM 733 C C . ARG A 1 91 ? 0.456 -6.921 -10.469 1.00 91.75 91 ARG A C 1
ATOM 735 O O . ARG A 1 91 ? 0.498 -5.807 -10.980 1.00 91.75 91 ARG A O 1
ATOM 742 N N . VAL A 1 92 ? 1.350 -7.867 -10.746 1.00 86.00 92 VAL A N 1
ATOM 743 C CA . VAL A 1 92 ? 2.497 -7.644 -11.653 1.00 86.00 92 VAL A CA 1
ATOM 744 C C . VAL A 1 92 ? 2.094 -7.663 -13.128 1.00 86.00 92 VAL A C 1
ATOM 746 O O . VAL A 1 92 ? 2.760 -7.063 -13.964 1.00 86.00 92 VAL A O 1
ATOM 749 N N . PHE A 1 93 ? 0.974 -8.312 -13.456 1.00 85.81 93 PHE A N 1
ATOM 750 C CA . PHE A 1 93 ? 0.418 -8.292 -14.802 1.00 85.81 93 PHE A CA 1
ATOM 751 C C . PHE A 1 93 ? -0.446 -7.044 -15.014 1.00 85.81 93 PHE A C 1
ATOM 753 O O . PHE A 1 93 ? -1.573 -6.961 -14.519 1.00 85.81 93 PHE A O 1
ATOM 760 N N . VAL A 1 94 ? 0.082 -6.089 -15.779 1.00 86.06 94 VAL A N 1
ATOM 761 C CA . VAL A 1 94 ? -0.637 -4.895 -16.236 1.00 86.06 94 VAL A CA 1
ATOM 762 C C . VAL A 1 94 ? -0.739 -4.955 -17.766 1.00 86.06 94 VAL A C 1
ATOM 764 O O . VAL A 1 94 ? 0.297 -5.058 -18.426 1.00 86.06 94 VAL A O 1
ATOM 767 N N . PRO A 1 95 ? -1.948 -4.901 -18.362 1.00 86.12 95 PRO A N 1
ATOM 768 C CA . PRO A 1 95 ? -2.108 -4.974 -19.813 1.00 86.12 95 PRO A CA 1
ATOM 769 C C . PRO A 1 95 ? -1.258 -3.932 -20.548 1.00 86.12 95 PRO A C 1
ATOM 771 O O . PRO A 1 95 ? -1.202 -2.769 -20.146 1.00 86.12 95 PRO A O 1
ATOM 774 N N . SER A 1 96 ? -0.611 -4.354 -21.637 1.00 86.81 96 SER A N 1
ATOM 775 C CA . SER A 1 96 ? 0.229 -3.493 -22.487 1.00 86.81 96 SER A CA 1
ATOM 776 C C . SER A 1 96 ? 1.450 -2.883 -21.780 1.00 86.81 96 SER A C 1
ATOM 778 O O . SER A 1 96 ? 2.005 -1.889 -22.249 1.00 86.81 96 SER A O 1
ATOM 780 N N . ARG A 1 97 ? 1.885 -3.460 -20.651 1.00 86.38 97 ARG A N 1
ATOM 781 C CA . ARG A 1 97 ? 3.085 -3.052 -19.911 1.00 86.38 97 ARG A CA 1
ATOM 782 C C . ARG A 1 97 ? 3.969 -4.259 -19.611 1.00 86.38 97 ARG A C 1
ATOM 784 O O . ARG A 1 97 ? 3.484 -5.375 -19.440 1.00 86.38 97 ARG A O 1
ATOM 791 N N . THR A 1 98 ? 5.272 -4.020 -19.505 1.00 87.06 98 THR A N 1
ATOM 792 C CA . THR A 1 98 ? 6.219 -5.049 -19.072 1.00 87.06 98 THR A CA 1
ATOM 793 C C . THR A 1 98 ? 6.135 -5.212 -17.557 1.00 87.06 98 THR A C 1
ATOM 795 O O . THR A 1 98 ? 6.375 -4.261 -16.812 1.00 87.06 98 THR A O 1
ATOM 798 N N . ALA A 1 99 ? 5.799 -6.420 -17.107 1.00 87.25 99 ALA A N 1
ATOM 799 C CA . ALA A 1 99 ? 5.762 -6.768 -15.692 1.00 87.25 99 ALA A CA 1
ATOM 800 C C . ALA A 1 99 ? 7.158 -6.654 -15.066 1.00 8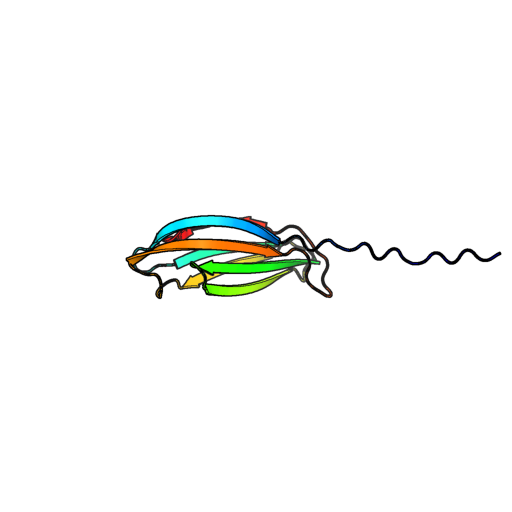7.25 99 ALA A C 1
ATOM 802 O O . ALA A 1 99 ? 8.148 -7.059 -15.678 1.00 87.25 99 ALA A O 1
ATOM 803 N N . GLY A 1 100 ? 7.235 -6.151 -13.838 1.00 82.56 100 GLY A N 1
ATOM 804 C CA . GLY A 1 100 ? 8.475 -6.152 -13.064 1.00 82.56 100 GLY A CA 1
ATOM 805 C C . GLY A 1 100 ? 8.231 -6.232 -11.571 1.00 82.56 100 GLY A C 1
ATOM 806 O O . GLY A 1 100 ? 7.092 -6.356 -11.111 1.00 82.56 100 GLY A O 1
ATOM 807 N N . ASN A 1 101 ? 9.323 -6.167 -10.815 1.00 85.38 101 ASN A N 1
ATOM 808 C CA . ASN A 1 101 ? 9.253 -6.271 -9.368 1.00 85.38 101 ASN A CA 1
ATOM 809 C C . ASN A 1 101 ? 8.530 -5.061 -8.765 1.00 85.38 101 ASN A C 1
ATOM 811 O O . ASN A 1 101 ? 8.795 -3.904 -9.117 1.00 85.38 101 ASN A O 1
ATOM 815 N N . ALA A 1 102 ? 7.638 -5.339 -7.815 1.00 88.56 102 ALA A N 1
ATOM 816 C CA . ALA A 1 102 ? 7.053 -4.306 -6.982 1.00 88.56 102 ALA A CA 1
ATOM 817 C C . ALA A 1 102 ? 8.069 -3.887 -5.921 1.00 88.56 102 ALA A C 1
ATOM 819 O O . ALA A 1 102 ? 8.466 -4.684 -5.069 1.00 88.56 102 ALA A O 1
ATOM 820 N N . LEU A 1 103 ? 8.492 -2.627 -5.963 1.00 91.31 103 LEU A N 1
ATOM 821 C CA . LEU A 1 103 ? 9.397 -2.070 -4.969 1.00 91.31 103 LEU A CA 1
ATOM 822 C C . LEU A 1 103 ? 8.580 -1.209 -4.016 1.00 91.31 103 LEU A C 1
ATOM 824 O O . LEU A 1 103 ? 7.881 -0.300 -4.451 1.00 91.31 103 LEU A O 1
ATOM 828 N N . TRP A 1 104 ? 8.679 -1.463 -2.718 1.00 92.31 104 TRP A N 1
ATOM 829 C CA . TRP A 1 104 ? 8.005 -0.655 -1.707 1.00 92.31 104 TRP A CA 1
ATOM 830 C C . TRP A 1 104 ? 8.807 -0.633 -0.410 1.00 92.31 104 TRP A C 1
ATOM 832 O O . TRP A 1 104 ? 9.581 -1.551 -0.136 1.00 92.31 104 TRP A O 1
ATOM 842 N N . ARG A 1 105 ? 8.672 0.443 0.368 1.00 93.31 105 ARG A N 1
ATOM 843 C CA . ARG A 1 105 ? 9.364 0.608 1.659 1.00 93.31 105 ARG A CA 1
ATOM 844 C C . ARG A 1 105 ? 8.707 1.683 2.518 1.00 93.31 105 ARG A C 1
ATOM 846 O O . ARG A 1 105 ? 7.799 2.375 2.066 1.00 93.31 105 ARG A O 1
ATOM 853 N N . ASN A 1 106 ? 9.212 1.829 3.744 1.00 94.88 106 ASN A N 1
ATOM 854 C CA . ASN A 1 106 ? 8.838 2.901 4.670 1.00 94.88 106 ASN A CA 1
ATOM 855 C C . ASN A 1 106 ? 7.329 2.946 4.964 1.00 94.88 106 ASN A C 1
ATOM 857 O O . ASN A 1 106 ? 6.739 4.018 5.049 1.00 94.88 106 ASN A O 1
ATOM 861 N N . LEU A 1 107 ? 6.701 1.771 5.106 1.00 93.81 107 LEU A N 1
ATOM 862 C CA . LEU A 1 107 ? 5.277 1.676 5.410 1.00 93.81 107 LEU A CA 1
ATOM 863 C C . LEU A 1 107 ? 4.994 2.108 6.847 1.00 93.81 107 LEU A C 1
ATOM 865 O O . LEU A 1 107 ? 5.419 1.459 7.804 1.00 93.81 107 LEU A O 1
ATOM 869 N N . VAL A 1 108 ? 4.216 3.176 6.972 1.00 93.31 108 VAL A N 1
ATOM 870 C CA . VAL A 1 108 ? 3.732 3.724 8.234 1.00 93.31 108 VAL A CA 1
ATOM 871 C C . VAL A 1 108 ? 2.213 3.728 8.202 1.00 93.31 108 VAL A C 1
ATOM 873 O O . VAL A 1 108 ? 1.597 4.257 7.279 1.00 93.31 108 VAL A O 1
ATOM 876 N N . LEU A 1 109 ? 1.623 3.123 9.228 1.00 92.25 109 LEU A N 1
ATOM 877 C CA . LEU A 1 109 ? 0.190 3.128 9.481 1.00 92.25 109 LEU A CA 1
ATOM 878 C C . LEU A 1 109 ? -0.026 3.781 10.844 1.00 92.25 109 LEU A C 1
ATOM 880 O O . LEU A 1 109 ? 0.491 3.275 11.842 1.00 92.25 109 LEU A O 1
ATOM 884 N N . ARG A 1 110 ? -0.738 4.905 10.864 1.00 87.88 110 ARG A N 1
ATOM 885 C CA . ARG A 1 110 ? -1.085 5.661 12.072 1.00 87.88 110 ARG A CA 1
ATOM 886 C C . ARG A 1 110 ? -2.584 5.897 12.135 1.00 87.88 110 ARG A C 1
ATOM 888 O O . ARG A 1 110 ? -3.173 5.988 11.036 1.00 87.88 110 ARG A O 1
#

pLDDT: mean 84.94, std 15.61, range [40.03, 96.56]

Secondary structure (DSSP, 8-state):
---------------EEEEEEEEEEPPSSPEEEEEEEESTT-EEEEEEEETTEEEEEEEEE--SSS-EEEEEEEE-GGGTTSEEEEEEEEE---TTS-B-PEEEEEEEE-